Protein AF-A0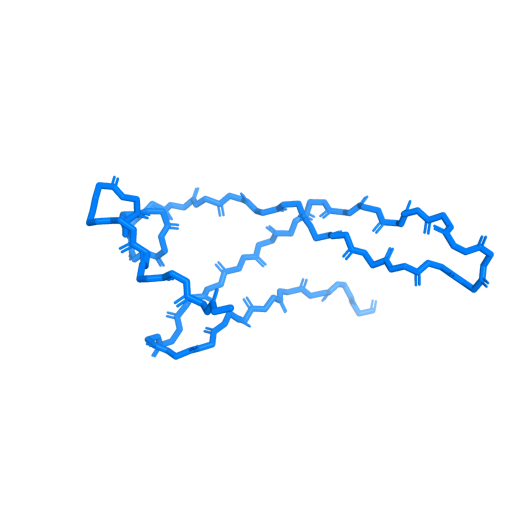A7C4HN26-F1 (afdb_monomer)

Secondary structure (DSSP, 8-state):
-PPPPPGGGTHHHHTS--EEEEEEE-TTS-EEEEEEEEEE-SS-EEE----

Sequence (51 aa):
MAGTIPPQFRDLLETKKAFAHLATVMPDGSPHVTPVWFDFDGTHLRINSAR

Nearest PDB structures (foldseek):
  4x2w-assembly2_B  TM=5.366E-01  e=1.426E+00  Murine norovirus 1
  4inh-assembly1_A  TM=6.012E-01  e=6.193E+00  Norovirus Hu/1968/US
  4rfq-assembly1_A-2  TM=4.412E-01  e=7.996E+00  Homo sapiens
  3ul5-assembly1_A  TM=3.724E-01  e=6.602E+00  Sacch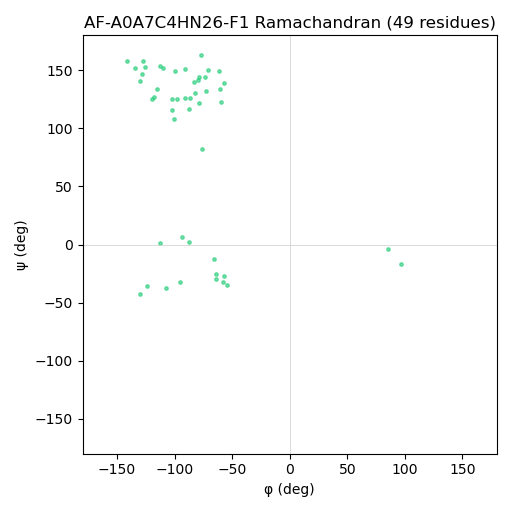arum officinarum

pLDDT: mean 88.82, std 9.99, range [42.88, 97.94]

Solvent-accessible surface area (backbone atoms only — not comparable to full-atom values): 3512 Å² total; per-residue (Å²): 131,88,74,80,81,56,77,91,55,48,49,57,57,75,73,47,94,50,77,46,76,51,71,46,76,43,98,87,67,49,78,48,73,45,81,33,56,60,50,56,79,88,85,52,80,46,71,67,74,89,131

Foldseek 3Di:
DDDDDPPVCVCCAAPDQDWDWDWDADPVRDTDTDIWGWHDPPDDIDTDDDD

Structure (mmCIF, N/CA/C/O backbone):
data_AF-A0A7C4HN26-F1
#
_entry.id   AF-A0A7C4HN26-F1
#
loop_
_atom_site.group_PDB
_atom_site.id
_atom_site.type_symbol
_atom_s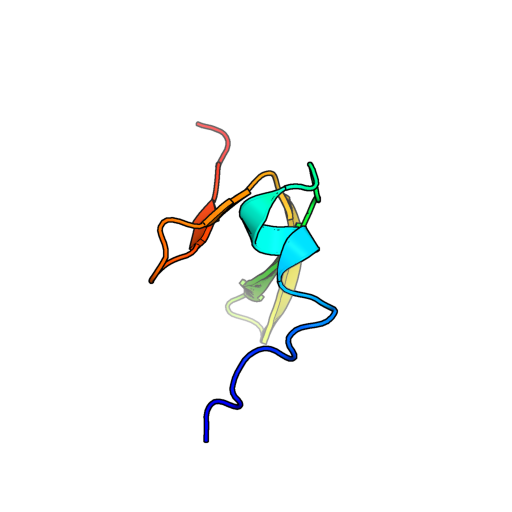ite.label_atom_id
_atom_site.label_alt_id
_atom_site.label_comp_id
_atom_site.label_asym_id
_atom_site.label_entity_id
_atom_site.label_seq_id
_atom_site.pdbx_PDB_ins_code
_atom_site.Cartn_x
_atom_site.Cartn_y
_atom_site.Cartn_z
_atom_site.occupancy
_atom_site.B_iso_or_equiv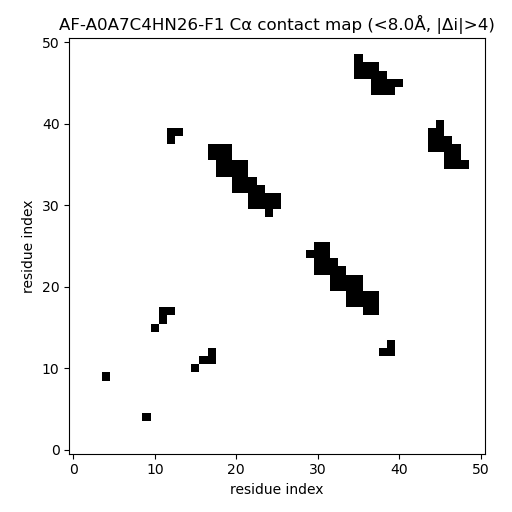
_atom_site.auth_seq_id
_atom_site.auth_comp_id
_atom_site.auth_asym_id
_atom_site.auth_atom_id
_atom_site.pdbx_PDB_model_num
ATOM 1 N N . MET A 1 1 ? -11.905 -12.151 -13.339 1.00 42.88 1 MET A N 1
ATOM 2 C CA . MET A 1 1 ? -13.029 -11.673 -12.504 1.00 42.88 1 MET A CA 1
ATOM 3 C C . MET A 1 1 ? -12.440 -11.013 -11.273 1.00 42.88 1 MET A C 1
ATOM 5 O O . MET A 1 1 ? -11.553 -11.612 -10.679 1.00 42.88 1 MET A O 1
ATOM 9 N N . ALA A 1 2 ? -12.874 -9.806 -10.914 1.00 60.41 2 ALA A N 1
ATOM 10 C CA . ALA A 1 2 ? -12.500 -9.215 -9.633 1.00 60.41 2 ALA A CA 1
ATOM 11 C C . ALA A 1 2 ? -13.370 -9.852 -8.541 1.00 60.41 2 ALA A C 1
ATOM 13 O O . ALA A 1 2 ? -14.596 -9.834 -8.644 1.00 60.41 2 ALA A O 1
ATOM 14 N N . GLY A 1 3 ? -12.744 -10.477 -7.545 1.00 74.31 3 GLY A N 1
ATOM 15 C CA . GLY A 1 3 ? -13.458 -10.978 -6.374 1.00 74.31 3 GLY A CA 1
ATOM 16 C C . GLY A 1 3 ? -13.875 -9.818 -5.473 1.00 74.31 3 GLY A C 1
ATOM 17 O O . GLY A 1 3 ? -13.142 -8.839 -5.341 1.00 74.31 3 GLY A O 1
ATOM 18 N N . THR A 1 4 ? -15.043 -9.919 -4.843 1.00 81.50 4 THR A N 1
ATOM 19 C CA . THR A 1 4 ? -15.405 -9.016 -3.745 1.00 81.50 4 THR A CA 1
ATOM 20 C C . THR A 1 4 ? -14.393 -9.176 -2.612 1.00 81.50 4 THR A C 1
ATOM 22 O O . THR A 1 4 ? -14.064 -10.299 -2.229 1.00 81.50 4 THR A O 1
ATOM 25 N N . ILE A 1 5 ? -13.907 -8.057 -2.071 1.00 82.06 5 ILE A N 1
ATOM 26 C CA . ILE A 1 5 ? -12.989 -8.051 -0.926 1.00 82.06 5 ILE A CA 1
ATOM 27 C C . ILE A 1 5 ? -13.685 -8.744 0.255 1.00 82.06 5 ILE A C 1
ATOM 29 O O . ILE A 1 5 ? -14.774 -8.301 0.642 1.00 82.06 5 ILE A O 1
ATOM 33 N N . PRO A 1 6 ? -13.106 -9.818 0.828 1.00 89.44 6 PRO A N 1
ATOM 34 C CA . PRO A 1 6 ? -13.734 -10.529 1.931 1.00 89.44 6 PRO A CA 1
ATOM 35 C C . PRO A 1 6 ? -14.009 -9.590 3.117 1.00 89.44 6 PRO A C 1
ATOM 37 O O . PRO A 1 6 ? -13.137 -8.785 3.460 1.00 89.44 6 PRO A O 1
ATOM 40 N N . PRO A 1 7 ? -15.176 -9.695 3.785 1.00 87.88 7 PRO A N 1
ATOM 41 C CA . PRO A 1 7 ? -15.565 -8.766 4.851 1.00 87.88 7 PRO A CA 1
ATOM 42 C C . PRO A 1 7 ? -14.533 -8.646 5.979 1.00 87.88 7 PRO A C 1
ATOM 44 O O . PRO A 1 7 ? -14.315 -7.559 6.501 1.00 87.88 7 PRO A O 1
ATOM 47 N N . GLN A 1 8 ? -13.850 -9.747 6.300 1.00 90.88 8 GLN A N 1
ATOM 48 C CA . GLN A 1 8 ? -12.822 -9.818 7.343 1.00 90.88 8 GLN A CA 1
ATOM 49 C C . GLN A 1 8 ? -11.549 -9.000 7.066 1.00 90.88 8 GLN A C 1
ATOM 51 O O . GLN A 1 8 ? -10.735 -8.867 7.970 1.00 90.88 8 GLN A O 1
ATOM 56 N N . PHE A 1 9 ? -11.356 -8.503 5.838 1.00 90.50 9 PHE A N 1
ATOM 57 C CA . PHE A 1 9 ? -10.187 -7.704 5.445 1.00 90.50 9 PHE A CA 1
ATOM 58 C C . PHE A 1 9 ? -10.534 -6.246 5.117 1.00 90.50 9 PHE A C 1
ATOM 60 O O . PHE A 1 9 ? -9.648 -5.480 4.742 1.00 90.50 9 PHE A O 1
ATOM 67 N N . ARG A 1 10 ? -11.808 -5.838 5.232 1.00 88.25 10 ARG A N 1
ATOM 68 C CA . ARG A 1 10 ? -12.209 -4.436 5.000 1.00 88.25 10 ARG A CA 1
ATOM 69 C C . ARG A 1 10 ? -11.588 -3.473 6.001 1.00 88.25 10 ARG A C 1
ATOM 71 O O . ARG A 1 10 ? -11.321 -2.322 5.674 1.00 88.25 10 ARG A O 1
ATOM 78 N N . ASP A 1 11 ? -11.319 -3.956 7.204 1.00 90.75 11 ASP A N 1
ATOM 79 C CA . ASP A 1 11 ? -10.667 -3.191 8.256 1.00 90.75 11 ASP A CA 1
ATOM 80 C C . ASP A 1 11 ? -9.286 -2.661 7.836 1.00 90.75 11 ASP A C 1
ATOM 82 O O . ASP A 1 11 ? -8.922 -1.559 8.244 1.00 90.75 11 ASP A O 1
ATOM 86 N N . LEU A 1 12 ? -8.557 -3.388 6.977 1.00 92.00 12 LEU A N 1
ATOM 87 C CA . LEU A 1 12 ? -7.282 -2.952 6.394 1.00 92.00 12 LEU A CA 1
ATOM 88 C C . LEU A 1 12 ? -7.417 -1.715 5.497 1.00 92.00 12 LEU A C 1
ATOM 90 O O . LEU A 1 12 ? -6.435 -1.002 5.329 1.00 92.00 12 LEU A O 1
ATOM 94 N N . LEU A 1 13 ? -8.598 -1.478 4.919 1.00 88.62 13 LEU A N 1
ATOM 95 C CA . LEU A 1 13 ? -8.869 -0.342 4.036 1.00 88.62 13 LEU A CA 1
ATOM 96 C C . LEU A 1 13 ? -9.499 0.845 4.770 1.00 88.62 13 LEU A C 1
ATOM 98 O O . LEU A 1 13 ? -9.292 1.983 4.365 1.00 88.62 13 LEU A O 1
ATOM 102 N N . GLU A 1 14 ? -10.297 0.582 5.808 1.00 85.69 14 GLU A N 1
ATOM 103 C CA . GLU A 1 14 ? -11.186 1.592 6.400 1.00 85.69 14 GLU A CA 1
ATOM 104 C C . GLU A 1 14 ? -10.733 2.095 7.777 1.00 85.69 14 GLU A C 1
ATOM 106 O O . GLU A 1 14 ? -10.926 3.263 8.101 1.00 85.69 14 GLU A O 1
ATOM 111 N N . THR A 1 1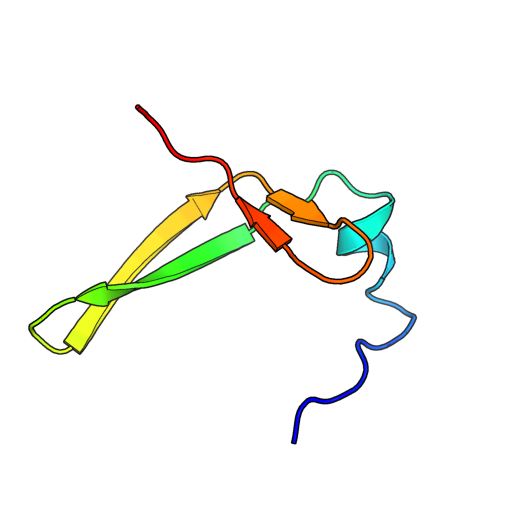5 ? -10.174 1.226 8.625 1.00 83.19 15 THR A N 1
ATOM 112 C CA . THR A 1 15 ? -9.985 1.542 10.057 1.00 83.19 15 THR A CA 1
ATOM 113 C C . THR A 1 15 ? -8.545 1.408 10.525 1.00 83.19 15 THR A C 1
ATOM 115 O O . THR A 1 15 ? -8.089 2.184 11.369 1.00 83.19 15 THR A O 1
ATOM 118 N N . LYS A 1 16 ? -7.803 0.435 9.996 1.00 87.00 16 LYS A N 1
ATOM 119 C CA . LYS A 1 16 ? -6.407 0.208 10.361 1.00 87.00 16 LYS A CA 1
ATOM 120 C C . LYS A 1 16 ? -5.492 1.127 9.566 1.00 87.00 16 LYS A C 1
ATOM 122 O O . LYS A 1 16 ? -5.629 1.278 8.359 1.00 87.00 16 LYS A O 1
ATOM 127 N N . LYS A 1 17 ? -4.468 1.656 10.239 1.00 84.38 17 LYS A N 1
ATOM 128 C CA . LYS A 1 17 ? -3.316 2.273 9.572 1.00 84.38 17 LYS A CA 1
ATOM 129 C C . LYS A 1 17 ? -2.411 1.171 9.026 1.00 84.38 17 LYS A C 1
ATOM 131 O O . LYS A 1 17 ? -1.464 0.758 9.692 1.00 84.38 17 LYS A O 1
ATOM 136 N N . ALA A 1 18 ? -2.767 0.647 7.861 1.00 90.50 18 ALA A N 1
ATOM 137 C CA . ALA A 1 18 ? -1.999 -0.370 7.161 1.00 90.50 18 ALA A CA 1
ATOM 138 C C . ALA A 1 18 ? -0.992 0.264 6.188 1.00 90.50 18 ALA A C 1
ATOM 140 O O . ALA A 1 18 ? -1.217 1.341 5.644 1.00 90.50 18 ALA A O 1
ATOM 141 N N . PHE A 1 19 ? 0.113 -0.442 5.954 1.00 92.12 19 PHE A N 1
ATOM 142 C CA . PHE A 1 19 ? 1.035 -0.159 4.857 1.00 92.12 19 PHE A CA 1
ATOM 143 C C . PHE A 1 19 ? 0.767 -1.119 3.701 1.00 92.12 19 PHE A C 1
ATOM 145 O O . PHE A 1 19 ? 0.394 -2.272 3.927 1.00 92.12 19 PHE A O 1
ATOM 152 N N . ALA A 1 20 ? 1.018 -0.668 2.475 1.00 93.31 20 ALA A N 1
ATOM 153 C CA . ALA A 1 20 ? 0.996 -1.516 1.288 1.00 93.31 20 ALA A CA 1
ATOM 154 C C . ALA A 1 20 ? 2.401 -1.656 0.690 1.00 93.31 20 ALA A C 1
ATOM 156 O O . ALA A 1 20 ? 3.233 -0.763 0.827 1.00 93.31 20 ALA A O 1
ATOM 157 N N . HIS A 1 21 ? 2.647 -2.767 -0.007 1.00 95.31 21 HIS A N 1
ATOM 158 C CA . HIS A 1 21 ? 3.797 -2.918 -0.900 1.00 95.31 21 HIS A CA 1
ATOM 159 C C . HIS A 1 21 ? 3.311 -2.704 -2.334 1.00 95.31 21 HIS A C 1
ATOM 161 O O . HIS A 1 21 ? 2.587 -3.543 -2.871 1.00 95.31 21 HIS A O 1
ATOM 167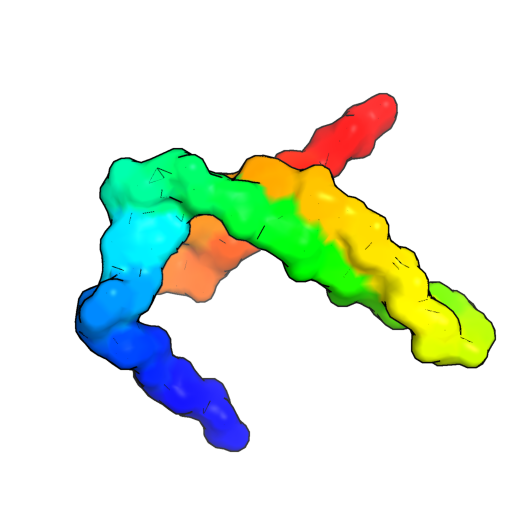 N N . LEU A 1 22 ? 3.676 -1.577 -2.943 1.00 94.94 22 LEU A N 1
ATOM 168 C CA . LEU A 1 22 ? 3.336 -1.275 -4.327 1.00 94.94 22 LEU A CA 1
ATOM 169 C C . LEU A 1 22 ? 4.410 -1.855 -5.244 1.00 94.94 22 LEU A C 1
ATOM 171 O O . LEU A 1 22 ? 5.561 -1.432 -5.185 1.00 94.94 22 LEU A O 1
ATOM 175 N N . ALA A 1 23 ? 4.020 -2.802 -6.095 1.00 96.12 23 ALA A N 1
ATOM 176 C CA . ALA A 1 23 ? 4.875 -3.350 -7.137 1.00 96.12 23 ALA A CA 1
ATOM 177 C C . ALA A 1 23 ? 4.513 -2.741 -8.498 1.00 96.12 23 ALA A C 1
ATOM 179 O O . ALA A 1 23 ? 3.366 -2.830 -8.936 1.00 96.12 23 ALA A O 1
ATOM 180 N N . THR A 1 24 ? 5.494 -2.162 -9.184 1.00 95.62 24 THR A N 1
ATOM 181 C CA . THR A 1 24 ? 5.405 -1.775 -10.599 1.00 95.62 24 THR A CA 1
ATOM 182 C C . THR A 1 24 ? 6.301 -2.670 -11.441 1.00 95.62 24 THR A C 1
ATOM 184 O O . THR A 1 24 ? 7.318 -3.165 -10.956 1.00 95.62 24 THR A O 1
ATOM 187 N N . VAL A 1 25 ? 5.948 -2.863 -12.709 1.00 97.88 25 VAL A N 1
ATOM 188 C CA . VAL A 1 25 ? 6.760 -3.645 -13.6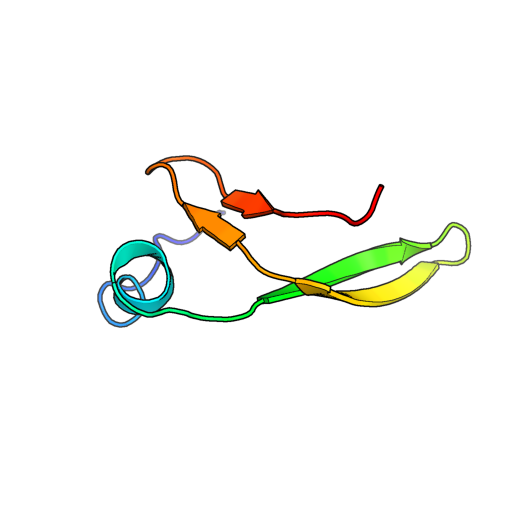49 1.00 97.88 25 VAL A CA 1
ATOM 189 C C . VAL A 1 25 ? 7.733 -2.714 -14.369 1.00 97.88 25 VAL A C 1
ATOM 191 O O . VAL A 1 25 ? 7.318 -1.709 -14.946 1.00 97.88 25 VAL A O 1
ATOM 194 N N . MET A 1 26 ? 9.020 -3.042 -14.318 1.00 96.94 26 MET A N 1
ATOM 195 C CA . MET A 1 26 ? 10.083 -2.332 -15.028 1.00 96.94 26 MET A CA 1
ATOM 196 C C . MET A 1 26 ? 10.100 -2.713 -16.520 1.00 96.94 26 MET A C 1
ATOM 198 O O . MET A 1 26 ? 9.539 -3.744 -16.894 1.00 96.94 26 MET A O 1
ATOM 202 N N . PRO A 1 27 ? 10.761 -1.933 -17.400 1.00 97.75 27 PRO A N 1
ATOM 203 C CA . PRO A 1 27 ? 10.825 -2.241 -18.834 1.00 97.75 27 PRO A CA 1
ATOM 204 C C . PRO A 1 27 ? 11.413 -3.619 -19.175 1.00 97.75 27 PRO A C 1
ATOM 206 O O . PRO A 1 27 ? 11.078 -4.187 -20.210 1.00 97.75 27 PRO A O 1
ATOM 209 N N . ASP A 1 28 ? 12.272 -4.161 -18.311 1.00 96.81 28 ASP A N 1
ATOM 210 C CA . ASP A 1 28 ? 12.870 -5.496 -18.443 1.00 96.81 28 ASP A CA 1
ATOM 211 C C . ASP A 1 28 ? 12.014 -6.621 -17.826 1.00 96.81 28 ASP A C 1
ATOM 213 O O . ASP A 1 28 ? 12.413 -7.785 -17.832 1.00 96.81 28 ASP A O 1
ATOM 217 N N . GLY A 1 29 ? 10.834 -6.290 -17.295 1.00 97.19 29 GLY A N 1
ATOM 218 C CA . GLY A 1 29 ? 9.915 -7.222 -16.646 1.00 97.19 29 GLY A CA 1
ATOM 219 C C . GLY A 1 29 ? 10.195 -7.471 -15.163 1.00 97.19 29 GLY A C 1
ATOM 220 O O . GLY A 1 29 ? 9.414 -8.170 -14.515 1.00 97.19 29 GLY A O 1
ATOM 221 N N . SER A 1 30 ? 11.263 -6.906 -14.595 1.00 97.75 30 SER A N 1
ATOM 222 C CA . SER A 1 30 ? 11.552 -7.041 -13.166 1.00 97.75 30 SER A CA 1
ATOM 223 C C . SER A 1 30 ? 10.561 -6.241 -12.298 1.00 97.75 30 SER A C 1
ATOM 225 O O . SER A 1 30 ? 10.020 -5.220 -12.739 1.00 97.75 30 SER A O 1
ATOM 227 N N . PRO A 1 31 ? 10.272 -6.684 -11.059 1.00 97.94 31 PRO A N 1
ATOM 228 C CA . PRO A 1 31 ? 9.416 -5.937 -10.149 1.00 97.94 31 PRO A CA 1
ATOM 229 C C . PRO A 1 31 ? 10.207 -4.841 -9.423 1.00 97.94 31 PRO A C 1
ATOM 231 O O . PRO A 1 31 ? 11.226 -5.106 -8.788 1.00 97.94 31 PRO A O 1
ATOM 234 N N . HIS A 1 32 ? 9.683 -3.620 -9.430 1.00 96.12 32 HIS A N 1
ATOM 235 C CA . HIS A 1 32 ? 10.109 -2.552 -8.531 1.00 96.12 32 HIS A CA 1
ATOM 236 C C . HIS A 1 32 ? 9.080 -2.411 -7.409 1.00 96.12 32 HIS A C 1
ATOM 238 O O . HIS A 1 32 ? 7.920 -2.104 -7.678 1.00 96.12 32 HIS A O 1
ATOM 244 N N . VAL A 1 33 ? 9.490 -2.685 -6.166 1.00 96.31 33 VAL A N 1
ATOM 245 C CA . VAL A 1 33 ? 8.586 -2.781 -5.010 1.00 96.31 33 VAL A CA 1
ATOM 246 C C . VAL A 1 33 ? 8.958 -1.753 -3.952 1.00 96.31 33 VAL A C 1
ATOM 248 O O . VAL A 1 33 ? 10.089 -1.749 -3.468 1.00 96.31 33 VAL A O 1
ATOM 251 N N . THR A 1 34 ? 7.998 -0.923 -3.550 1.00 94.50 34 THR A N 1
ATOM 252 C CA . THR A 1 34 ? 8.190 0.081 -2.497 1.00 94.50 34 THR A CA 1
ATOM 253 C C . THR A 1 34 ? 7.082 0.012 -1.440 1.00 94.50 34 THR A C 1
ATOM 255 O O . THR A 1 34 ? 5.914 -0.211 -1.775 1.00 94.50 34 THR A O 1
ATOM 258 N N . PRO A 1 35 ? 7.411 0.177 -0.144 1.00 94.25 35 PRO A N 1
ATOM 259 C CA . PRO A 1 35 ? 6.402 0.351 0.891 1.00 94.25 35 PRO A CA 1
ATOM 260 C C . PRO A 1 35 ? 5.786 1.752 0.785 1.00 94.25 35 PRO A C 1
ATOM 262 O O . PRO A 1 35 ? 6.503 2.748 0.690 1.00 94.25 35 PRO A O 1
ATOM 265 N N . VAL A 1 36 ? 4.457 1.832 0.816 1.00 93.75 36 VAL A N 1
ATOM 266 C CA . VAL A 1 36 ? 3.704 3.082 0.647 1.00 93.75 36 VAL A CA 1
ATOM 267 C C . VAL A 1 36 ? 2.592 3.219 1.681 1.00 93.75 36 VAL A C 1
ATOM 269 O O . VAL A 1 36 ? 2.012 2.233 2.149 1.00 93.75 36 VAL A O 1
ATOM 272 N N . TRP A 1 37 ? 2.269 4.472 1.998 1.00 93.56 37 TRP A N 1
ATOM 273 C CA . TRP A 1 37 ? 1.000 4.823 2.625 1.00 93.56 37 TRP A CA 1
ATOM 274 C C . TRP A 1 37 ? -0.104 4.861 1.573 1.00 93.56 37 TRP A C 1
ATOM 276 O O . TRP A 1 37 ? 0.127 5.298 0.439 1.00 93.56 37 TRP A O 1
ATOM 286 N N . PHE A 1 38 ? -1.301 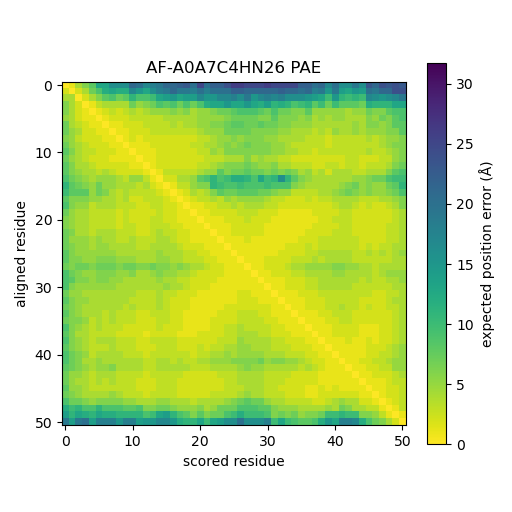4.442 1.967 1.00 93.62 38 PHE A N 1
ATOM 287 C CA . PHE A 1 38 ? -2.473 4.494 1.111 1.00 93.62 38 PHE A CA 1
ATOM 288 C C . PHE A 1 38 ? -3.731 4.875 1.895 1.00 93.62 38 PHE A C 1
ATOM 290 O O . PHE A 1 38 ? -3.797 4.656 3.101 1.00 93.62 38 PHE A O 1
ATOM 297 N N . ASP A 1 39 ? -4.722 5.385 1.168 1.00 92.12 39 ASP A N 1
ATOM 298 C CA . ASP A 1 39 ? -6.099 5.587 1.621 1.00 92.12 39 ASP A CA 1
ATOM 299 C C . ASP A 1 39 ? -7.071 4.925 0.632 1.00 92.12 39 ASP A C 1
ATOM 301 O O . ASP A 1 39 ? -6.743 4.741 -0.544 1.00 92.12 39 ASP A O 1
ATOM 305 N N . PHE A 1 40 ? -8.285 4.602 1.081 1.00 90.44 40 PHE A N 1
ATOM 306 C CA . PHE A 1 40 ? -9.362 4.086 0.234 1.00 90.44 40 PHE A CA 1
ATOM 307 C C . PHE A 1 40 ? -10.559 5.043 0.247 1.00 90.44 40 PHE A C 1
ATOM 309 O O . PHE A 1 40 ? -11.052 5.405 1.311 1.00 90.44 40 PHE A O 1
ATOM 316 N N . ASP A 1 41 ? -11.041 5.456 -0.928 1.00 89.19 41 ASP A N 1
ATOM 317 C CA . ASP A 1 41 ? -12.170 6.399 -1.052 1.00 89.19 41 ASP A CA 1
ATOM 318 C C . ASP A 1 41 ? -13.547 5.715 -1.198 1.00 89.19 41 ASP A C 1
ATOM 320 O O . ASP A 1 41 ? -14.557 6.376 -1.438 1.00 89.19 41 ASP A O 1
ATOM 324 N N . GLY A 1 42 ? -13.590 4.386 -1.064 1.00 85.88 42 GLY A N 1
ATOM 325 C CA . GLY A 1 42 ? -14.772 3.560 -1.325 1.00 85.88 42 GLY A CA 1
ATOM 326 C C . GLY A 1 42 ? -14.788 2.938 -2.724 1.00 85.88 42 GLY A C 1
ATOM 327 O O . GLY A 1 42 ? -15.501 1.959 -2.944 1.00 85.88 42 GLY A O 1
ATOM 328 N N . THR A 1 43 ? -13.976 3.452 -3.652 1.00 87.81 43 THR A N 1
ATOM 329 C CA . THR A 1 43 ? -13.859 2.949 -5.031 1.00 87.81 43 THR A CA 1
ATOM 330 C C . THR A 1 43 ? -12.403 2.718 -5.450 1.00 87.81 43 THR A C 1
ATOM 332 O O . THR A 1 43 ? -12.095 1.690 -6.052 1.00 87.81 43 THR A O 1
ATOM 335 N N . HIS A 1 44 ? -11.491 3.630 -5.111 1.00 89.88 44 HIS A N 1
ATOM 336 C CA . HIS A 1 44 ? -10.091 3.639 -5.524 1.00 89.88 44 HIS A CA 1
ATOM 337 C C . HIS A 1 44 ? -9.130 3.706 -4.335 1.00 89.88 44 HIS A C 1
ATOM 339 O O . HIS A 1 44 ? -9.430 4.274 -3.281 1.00 89.88 44 HIS A O 1
ATOM 345 N N . LEU A 1 45 ? -7.930 3.160 -4.548 1.00 91.62 45 LEU A N 1
ATOM 346 C CA . LEU A 1 45 ? -6.785 3.342 -3.660 1.00 91.62 45 LEU A CA 1
ATOM 347 C C . LEU A 1 45 ? -6.028 4.611 -4.053 1.00 91.62 45 LEU A C 1
ATOM 349 O O . LEU A 1 45 ? -5.603 4.768 -5.199 1.00 91.62 45 LEU A O 1
ATOM 353 N N . ARG A 1 46 ? -5.819 5.500 -3.088 1.00 92.94 46 ARG A N 1
ATOM 354 C CA . ARG A 1 46 ? -4.958 6.675 -3.214 1.00 92.94 46 ARG A CA 1
ATOM 355 C C . ARG A 1 46 ? -3.617 6.337 -2.595 1.00 92.94 46 ARG A C 1
ATOM 357 O O . ARG A 1 46 ? -3.568 5.937 -1.440 1.00 92.94 46 ARG A O 1
ATOM 364 N N . ILE A 1 47 ? -2.542 6.498 -3.356 1.00 93.31 47 ILE A N 1
ATOM 365 C CA . ILE A 1 47 ? -1.189 6.140 -2.923 1.00 93.31 47 ILE A CA 1
ATOM 366 C C . ILE A 1 47 ? -0.355 7.413 -2.832 1.00 93.31 47 ILE A C 1
ATOM 368 O O . ILE A 1 47 ? -0.389 8.248 -3.739 1.00 93.31 47 ILE A O 1
ATOM 372 N N . ASN A 1 48 ? 0.385 7.577 -1.737 1.00 89.25 48 ASN A N 1
ATOM 373 C CA . ASN A 1 48 ? 1.346 8.666 -1.616 1.00 89.25 48 ASN A CA 1
ATOM 374 C C . ASN A 1 48 ? 2.646 8.331 -2.366 1.00 89.25 48 ASN A C 1
ATOM 376 O O . ASN A 1 48 ? 3.118 7.197 -2.324 1.00 89.25 48 ASN A O 1
ATOM 380 N N . SER A 1 49 ? 3.240 9.334 -3.012 1.00 82.38 49 SER A N 1
ATOM 381 C CA . SER A 1 49 ? 4.566 9.247 -3.624 1.00 82.38 49 SER A CA 1
ATOM 382 C C .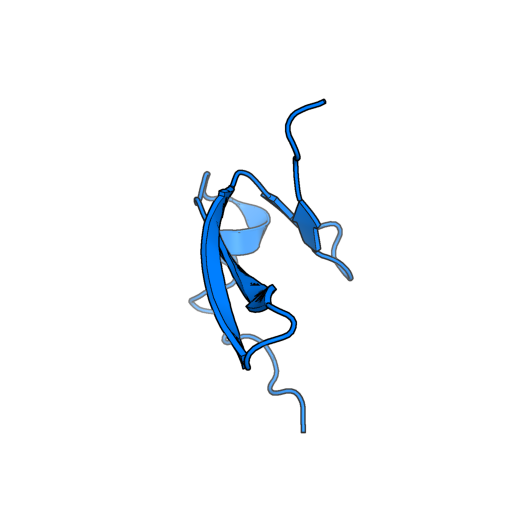 SER A 1 49 ? 5.427 10.404 -3.139 1.00 82.38 49 SER A C 1
ATOM 384 O O . SER A 1 49 ? 4.923 11.511 -2.924 1.00 82.38 49 SER A O 1
ATOM 386 N N . ALA A 1 50 ? 6.731 10.154 -3.006 1.00 77.75 50 ALA A N 1
ATOM 387 C CA . ALA A 1 50 ? 7.705 11.220 -2.826 1.00 77.75 50 ALA A CA 1
ATOM 388 C C . ALA A 1 50 ? 7.686 12.154 -4.050 1.00 77.75 50 ALA A C 1
ATOM 390 O O . ALA A 1 50 ? 7.360 11.715 -5.160 1.00 77.75 50 ALA A O 1
ATOM 391 N N . ARG A 1 51 ? 7.992 13.433 -3.819 1.00 65.00 51 ARG A N 1
ATOM 392 C CA . ARG A 1 51 ? 8.102 14.456 -4.862 1.00 65.00 51 ARG A CA 1
ATOM 393 C C . ARG A 1 51 ? 9.539 14.580 -5.346 1.00 65.00 51 ARG A C 1
ATOM 395 O O . ARG A 1 51 ? 10.436 14.507 -4.479 1.00 65.00 51 ARG A O 1
#

Mean predicted aligned error: 4.62 Å

Radius of gyration: 13.14 Å; Cα contacts (8 Å, |Δi|>4): 53; chains: 1; bounding box: 28×26×29 Å